Protein AF-A0A954SSY7-F1 (afdb_monomer_lite)

Radius of gyration: 16.32 Å; chains: 1; bounding box: 37×28×34 Å

Structure (mmCIF, N/CA/C/O backbone):
data_AF-A0A954SSY7-F1
#
_entry.id   AF-A0A954SSY7-F1
#
loop_
_atom_site.group_PDB
_atom_site.id
_atom_site.type_symbol
_atom_site.label_atom_id
_atom_site.label_alt_id
_atom_site.label_comp_id
_atom_site.label_asym_id
_atom_site.label_entity_id
_atom_site.label_seq_id
_atom_site.pdbx_PDB_ins_code
_atom_site.Cartn_x
_atom_site.Cartn_y
_atom_site.Cartn_z
_atom_site.occupancy
_atom_site.B_iso_or_equiv
_atom_site.auth_seq_id
_atom_site.auth_comp_id
_atom_site.auth_asym_id
_atom_site.auth_atom_id
_atom_site.pdbx_PDB_model_num
ATOM 1 N N . PRO A 1 1 ? 6.624 15.214 4.240 1.00 80.56 1 PRO A N 1
ATOM 2 C CA . PRO A 1 1 ? 7.906 15.846 3.843 1.00 80.56 1 PRO A CA 1
ATOM 3 C C . PRO A 1 1 ? 8.222 15.530 2.373 1.00 80.56 1 PRO A C 1
ATOM 5 O O . PRO A 1 1 ? 7.647 14.572 1.858 1.00 80.56 1 PRO A O 1
ATOM 8 N N . ALA A 1 2 ? 9.041 16.337 1.690 1.00 84.06 2 ALA A N 1
ATOM 9 C CA . ALA A 1 2 ? 9.261 16.214 0.241 1.00 84.06 2 ALA A CA 1
ATOM 10 C C . ALA A 1 2 ? 9.897 14.866 -0.154 1.00 84.06 2 ALA A C 1
ATOM 12 O O . ALA A 1 2 ? 9.574 14.308 -1.199 1.00 84.06 2 ALA A O 1
ATOM 13 N N . GLU A 1 3 ? 10.730 14.312 0.724 1.00 82.75 3 GLU A N 1
ATOM 14 C CA . GLU A 1 3 ? 11.384 13.010 0.594 1.00 82.75 3 GLU A CA 1
ATOM 15 C C . GLU A 1 3 ? 10.412 11.819 0.540 1.00 82.75 3 GLU A C 1
ATOM 17 O O . GLU A 1 3 ? 10.788 10.757 0.062 1.00 82.75 3 GLU A O 1
ATOM 22 N N . PHE A 1 4 ? 9.155 11.996 0.963 1.00 84.62 4 PHE A N 1
ATOM 23 C CA . PHE A 1 4 ? 8.121 10.953 0.920 1.00 84.62 4 PHE A CA 1
ATOM 24 C C . PHE A 1 4 ? 7.156 11.097 -0.267 1.00 84.62 4 PHE A C 1
ATOM 26 O O . PHE A 1 4 ? 6.160 10.383 -0.338 1.00 84.62 4 PHE A O 1
ATOM 33 N N . LEU A 1 5 ? 7.405 12.034 -1.194 1.00 86.06 5 LEU A N 1
ATOM 34 C CA . LEU A 1 5 ? 6.530 12.255 -2.356 1.00 86.06 5 LEU A CA 1
ATOM 35 C C . LEU A 1 5 ? 6.762 11.256 -3.499 1.00 86.06 5 LEU A C 1
ATOM 37 O O . LEU A 1 5 ? 5.948 11.196 -4.422 1.00 86.06 5 LEU A O 1
ATOM 41 N N . LYS A 1 6 ? 7.870 10.511 -3.457 1.00 86.81 6 LYS A N 1
ATOM 42 C CA . LYS A 1 6 ? 8.215 9.424 -4.378 1.00 86.81 6 LYS A CA 1
ATOM 43 C C . LYS A 1 6 ? 9.202 8.454 -3.705 1.00 86.81 6 LYS A C 1
ATOM 45 O O . LYS A 1 6 ? 9.878 8.865 -2.762 1.00 86.81 6 LYS A O 1
ATOM 50 N N . PRO A 1 7 ? 9.349 7.216 -4.203 1.00 86.81 7 PRO A N 1
ATOM 51 C CA . PRO A 1 7 ? 10.445 6.331 -3.820 1.00 86.81 7 PRO A CA 1
ATOM 52 C C . PRO A 1 7 ? 11.810 6.992 -4.058 1.00 86.81 7 PRO A C 1
ATOM 54 O O . PRO A 1 7 ? 11.971 7.722 -5.040 1.00 86.81 7 PRO A O 1
ATOM 57 N N . THR A 1 8 ? 12.793 6.715 -3.193 1.00 83.94 8 THR A N 1
ATOM 58 C CA . THR A 1 8 ? 14.136 7.333 -3.217 1.00 83.94 8 THR A CA 1
ATOM 59 C C . THR A 1 8 ? 14.784 7.294 -4.601 1.00 83.94 8 THR A C 1
ATOM 61 O O . THR A 1 8 ? 15.319 8.302 -5.059 1.00 83.94 8 THR A O 1
ATOM 64 N N . ASP A 1 9 ? 14.647 6.166 -5.293 1.00 85.62 9 ASP A N 1
ATOM 65 C CA . ASP A 1 9 ? 15.282 5.915 -6.587 1.00 85.62 9 ASP A CA 1
ATOM 66 C C . ASP A 1 9 ? 14.334 6.120 -7.782 1.00 85.62 9 ASP A C 1
ATOM 68 O O . ASP A 1 9 ? 14.719 5.897 -8.933 1.00 85.62 9 ASP A O 1
ATOM 72 N N . SER A 1 10 ? 13.094 6.567 -7.540 1.00 88.50 10 SER A N 1
ATOM 73 C CA . SER A 1 10 ? 12.165 6.872 -8.629 1.00 88.50 10 SER A CA 1
ATOM 74 C C . SER A 1 10 ? 12.720 8.045 -9.452 1.00 88.50 10 SER A C 1
ATOM 76 O O . SER A 1 10 ? 13.004 9.116 -8.897 1.00 88.50 10 SER A O 1
ATOM 78 N N . PRO A 1 11 ? 12.844 7.915 -10.788 1.00 87.56 11 PRO A N 1
ATOM 79 C CA . PRO A 1 11 ? 13.390 8.968 -11.649 1.00 87.56 11 PRO A CA 1
ATOM 80 C C . PRO A 1 11 ? 12.423 10.149 -11.840 1.00 87.56 11 PRO A C 1
ATOM 82 O O . PRO A 1 11 ? 12.746 11.116 -12.525 1.00 87.56 11 PRO A O 1
ATOM 85 N N . ARG A 1 12 ? 11.221 10.075 -11.262 1.00 88.75 12 ARG A N 1
ATOM 86 C CA . ARG A 1 12 ? 10.140 11.040 -11.454 1.00 88.75 12 ARG A CA 1
ATOM 87 C C . ARG A 1 12 ? 10.392 12.361 -10.721 1.00 88.75 12 ARG A C 1
ATOM 89 O O . ARG A 1 12 ? 10.980 12.377 -9.642 1.00 88.75 12 ARG A O 1
ATOM 96 N N . ASP A 1 13 ? 9.880 13.463 -11.259 1.00 88.44 13 ASP A N 1
ATOM 97 C CA . ASP A 1 13 ? 9.726 14.720 -10.518 1.00 88.44 13 ASP A CA 1
ATOM 98 C C . ASP A 1 13 ? 8.360 14.737 -9.789 1.00 88.44 13 ASP A C 1
ATOM 100 O O . ASP A 1 13 ? 7.323 14.652 -10.459 1.00 88.44 13 ASP A O 1
ATOM 104 N N . PRO A 1 14 ? 8.316 14.834 -8.441 1.00 85.06 14 PRO A N 1
ATOM 105 C CA . PRO A 1 14 ? 7.071 14.901 -7.680 1.00 85.06 14 PRO A CA 1
ATOM 106 C C . PRO A 1 14 ? 6.192 16.117 -8.005 1.00 85.06 14 PRO A C 1
ATOM 108 O O . PRO A 1 14 ? 4.988 16.044 -7.773 1.00 85.06 14 PRO A O 1
ATOM 111 N N . GLY A 1 15 ? 6.760 17.199 -8.550 1.00 88.62 15 GLY A N 1
ATOM 112 C CA . GLY A 1 15 ? 6.039 18.422 -8.915 1.00 88.62 15 GLY A CA 1
ATOM 113 C C . GLY A 1 15 ? 5.389 18.406 -10.303 1.00 88.62 15 GLY A C 1
ATOM 114 O O . GLY A 1 15 ? 4.743 19.384 -10.673 1.00 88.62 15 GLY A O 1
ATOM 115 N N . GLN A 1 16 ? 5.557 17.329 -11.077 1.00 90.25 16 GLN A N 1
ATOM 116 C CA . GLN A 1 16 ? 5.022 17.202 -12.435 1.00 90.25 16 GLN A CA 1
ATOM 117 C C . GLN A 1 16 ? 3.888 16.168 -12.503 1.00 90.25 16 GLN A C 1
ATOM 119 O O . GLN A 1 16 ? 3.985 15.079 -11.935 1.00 90.25 16 GLN A O 1
ATOM 124 N N . GLY A 1 17 ? 2.840 16.488 -13.271 1.00 88.00 17 GLY A N 1
ATOM 125 C CA . GLY A 1 17 ? 1.665 15.631 -13.482 1.00 88.00 17 GLY A CA 1
ATOM 126 C C . GLY A 1 17 ? 0.555 15.801 -12.437 1.00 88.00 17 GLY A C 1
ATOM 127 O O . GLY A 1 17 ? 0.652 16.609 -11.518 1.00 88.00 17 GLY A O 1
ATOM 128 N N . GLU A 1 18 ? -0.538 15.049 -12.602 1.00 89.38 18 GLU A N 1
ATOM 129 C CA . GLU A 1 18 ? -1.644 15.028 -11.634 1.00 89.38 18 GLU A CA 1
ATOM 130 C C . GLU A 1 18 ? -1.273 14.111 -10.450 1.00 89.38 18 GLU A C 1
ATOM 132 O O . GLU A 1 18 ? -0.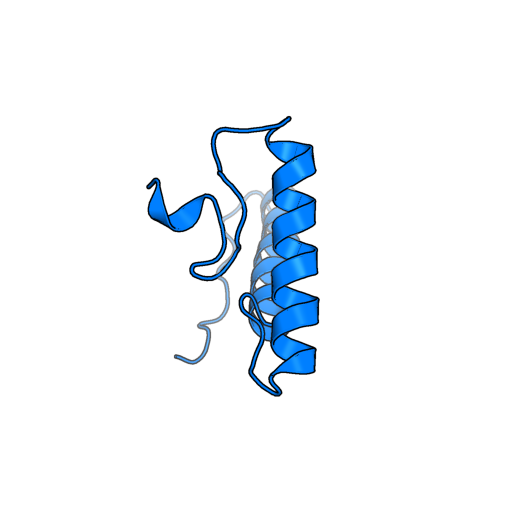976 12.935 -10.693 1.00 89.38 18 GLU A O 1
ATOM 137 N N . PRO A 1 19 ? -1.273 14.605 -9.193 1.00 83.88 19 PRO A N 1
ATOM 138 C CA . PRO A 1 19 ? -0.728 13.885 -8.040 1.00 83.88 19 PRO A CA 1
ATOM 139 C C . PRO A 1 19 ? -1.255 12.459 -7.838 1.00 83.88 19 PRO A C 1
ATOM 141 O O . PRO A 1 19 ? -0.461 11.544 -7.616 1.00 83.88 19 PRO A O 1
ATOM 144 N N . ALA A 1 20 ? -2.568 12.229 -7.935 1.00 81.88 20 ALA A N 1
ATOM 145 C CA . ALA A 1 20 ? -3.140 10.902 -7.700 1.00 81.88 20 ALA A CA 1
ATOM 146 C C . ALA A 1 20 ? -2.779 9.904 -8.815 1.00 81.88 20 ALA A C 1
ATOM 148 O O . ALA A 1 20 ? -2.688 8.694 -8.584 1.00 81.88 20 ALA A O 1
ATOM 149 N N . THR A 1 21 ? -2.574 10.392 -10.033 1.00 85.62 21 THR A N 1
ATOM 150 C CA . THR A 1 21 ? -2.163 9.600 -11.191 1.00 85.62 21 THR A CA 1
ATOM 151 C C . THR A 1 21 ? -0.699 9.201 -11.067 1.00 85.62 21 THR A C 1
ATOM 153 O O . THR A 1 21 ? -0.370 8.019 -11.165 1.00 85.62 21 THR A O 1
ATOM 156 N N . VAL A 1 22 ? 0.182 10.164 -10.793 1.00 86.00 22 VAL A N 1
ATOM 157 C CA . VAL A 1 22 ? 1.629 9.910 -10.715 1.00 86.00 22 VAL A CA 1
ATOM 158 C C . VAL A 1 22 ? 2.033 9.130 -9.466 1.00 86.00 22 VAL A C 1
ATOM 160 O O . VAL A 1 22 ? 2.984 8.357 -9.516 1.00 86.00 22 VAL A O 1
ATOM 163 N N . PHE A 1 23 ? 1.266 9.231 -8.379 1.00 85.94 23 PHE A N 1
ATOM 164 C CA . PHE A 1 23 ? 1.441 8.365 -7.213 1.00 85.94 23 PHE A CA 1
ATOM 165 C C . PHE A 1 23 ? 1.295 6.876 -7.571 1.00 85.94 23 PHE A C 1
ATOM 167 O O . PHE A 1 23 ? 2.107 6.052 -7.161 1.00 85.94 23 PHE A O 1
ATOM 174 N N . ARG A 1 24 ? 0.299 6.513 -8.394 1.00 88.69 24 ARG A N 1
ATOM 175 C CA . ARG A 1 24 ? 0.103 5.114 -8.825 1.00 88.69 24 ARG A CA 1
ATOM 176 C C . ARG A 1 24 ? 1.256 4.608 -9.684 1.00 88.69 24 ARG A C 1
ATOM 178 O O . ARG A 1 24 ? 1.594 3.431 -9.604 1.00 88.69 24 ARG A O 1
ATOM 185 N N . TYR A 1 25 ? 1.861 5.489 -10.480 1.00 89.94 25 TYR A N 1
ATOM 186 C CA . TYR A 1 25 ? 3.070 5.154 -11.226 1.00 89.94 25 TYR A CA 1
ATOM 187 C C . TYR A 1 25 ? 4.208 4.764 -10.279 1.00 89.94 25 TYR A C 1
ATOM 189 O O . TYR A 1 25 ? 4.829 3.727 -10.484 1.00 89.94 25 TYR A O 1
ATOM 197 N N . ASP A 1 26 ? 4.441 5.544 -9.221 1.00 90.62 26 ASP A N 1
ATOM 198 C CA . ASP A 1 26 ? 5.498 5.256 -8.248 1.00 90.62 26 ASP A CA 1
ATOM 199 C C . ASP A 1 26 ? 5.282 3.923 -7.519 1.00 90.62 26 ASP A C 1
ATOM 201 O O . ASP A 1 26 ? 6.240 3.176 -7.329 1.00 90.62 26 ASP A O 1
ATOM 205 N N . VAL A 1 27 ? 4.032 3.587 -7.178 1.00 90.31 27 VAL A N 1
ATOM 206 C CA . VAL A 1 27 ? 3.690 2.285 -6.574 1.00 90.31 27 VAL A CA 1
ATOM 207 C C . VAL A 1 27 ? 4.078 1.129 -7.502 1.00 90.31 27 VAL A C 1
ATOM 209 O O . VAL A 1 27 ? 4.697 0.157 -7.073 1.00 90.31 27 VAL A O 1
ATOM 212 N N . VAL A 1 28 ? 3.740 1.234 -8.790 1.00 93.12 28 VAL A N 1
ATOM 213 C CA . VAL A 1 28 ? 4.058 0.196 -9.782 1.00 93.12 28 VAL A CA 1
ATOM 214 C C . VAL A 1 28 ? 5.562 0.132 -10.056 1.00 93.12 28 VAL A C 1
ATOM 216 O O . VAL A 1 28 ? 6.126 -0.957 -10.154 1.00 93.12 28 VAL A O 1
ATOM 219 N N . TRP A 1 29 ? 6.223 1.285 -10.157 1.00 93.75 29 TRP A N 1
ATOM 220 C CA . TRP A 1 29 ? 7.662 1.381 -10.382 1.00 93.75 29 TRP A CA 1
ATOM 221 C C . TRP A 1 29 ? 8.461 0.724 -9.250 1.00 93.75 29 TRP A C 1
ATOM 223 O O . TRP A 1 29 ? 9.375 -0.059 -9.518 1.00 93.75 29 TRP A O 1
ATOM 233 N N . GLU A 1 30 ? 8.094 0.986 -7.995 1.00 94.12 30 GLU A N 1
ATOM 234 C CA . GLU A 1 30 ? 8.744 0.386 -6.827 1.00 94.12 30 GLU A CA 1
ATOM 235 C C . GLU A 1 30 ? 8.600 -1.138 -6.843 1.00 94.12 30 GLU A C 1
ATOM 237 O O . GLU A 1 30 ? 9.595 -1.854 -6.758 1.00 94.12 30 GLU A O 1
ATOM 242 N N . PHE A 1 31 ? 7.386 -1.644 -7.073 1.00 94.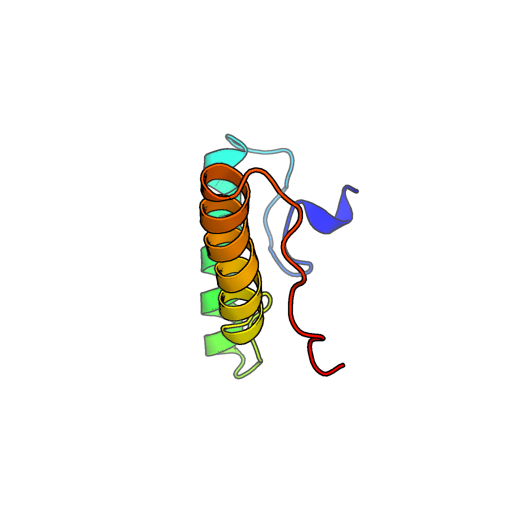50 31 PHE A N 1
ATOM 243 C CA . PHE A 1 31 ? 7.136 -3.082 -7.137 1.00 94.50 31 PHE A CA 1
ATOM 244 C C . PHE A 1 31 ? 7.945 -3.781 -8.243 1.00 94.50 31 PHE A C 1
ATOM 246 O O . PHE A 1 31 ? 8.601 -4.793 -7.997 1.00 94.50 31 PHE A O 1
ATOM 253 N N . ILE A 1 32 ? 7.939 -3.232 -9.463 1.00 95.94 32 ILE A N 1
ATOM 254 C CA . ILE A 1 32 ? 8.648 -3.828 -10.605 1.00 95.94 32 ILE A CA 1
ATOM 255 C C . ILE A 1 32 ? 10.166 -3.752 -10.413 1.00 95.94 32 ILE A C 1
ATOM 257 O O . ILE A 1 32 ? 10.869 -4.728 -10.685 1.00 95.94 32 ILE A O 1
ATOM 261 N N . SER A 1 33 ? 10.685 -2.613 -9.948 1.00 95.31 33 SER A N 1
ATOM 262 C CA . SER A 1 33 ? 12.125 -2.451 -9.729 1.00 95.31 33 SER A CA 1
ATOM 263 C C . SER A 1 33 ? 12.637 -3.363 -8.613 1.00 95.31 33 SER A C 1
ATOM 265 O O . SER A 1 33 ? 13.704 -3.957 -8.773 1.00 95.31 33 SER A O 1
ATOM 267 N N . ALA A 1 34 ? 11.859 -3.560 -7.543 1.00 95.44 34 ALA A N 1
ATOM 268 C CA . ALA A 1 34 ? 12.186 -4.495 -6.472 1.00 95.44 34 ALA A CA 1
ATOM 269 C C . ALA A 1 34 ? 12.329 -5.936 -6.986 1.00 95.44 34 ALA A C 1
ATOM 271 O O . ALA A 1 34 ? 13.326 -6.601 -6.696 1.00 95.44 34 ALA A O 1
ATOM 272 N N . ILE A 1 35 ? 11.389 -6.384 -7.830 1.00 95.88 35 ILE A N 1
ATOM 273 C CA . ILE A 1 35 ? 11.447 -7.700 -8.486 1.00 95.88 35 ILE A CA 1
ATOM 274 C C . ILE A 1 35 ? 12.696 -7.815 -9.362 1.00 95.88 35 ILE A C 1
ATOM 276 O O . ILE A 1 35 ? 13.442 -8.786 -9.244 1.00 95.88 35 ILE A O 1
ATOM 280 N N . ALA A 1 36 ? 12.941 -6.828 -10.227 1.00 97.38 36 ALA A N 1
ATOM 281 C CA . ALA A 1 36 ? 14.064 -6.859 -11.163 1.00 97.38 36 ALA A CA 1
ATOM 282 C C . ALA A 1 36 ? 15.430 -6.891 -10.454 1.00 97.38 36 ALA A C 1
ATOM 284 O O . ALA A 1 36 ? 16.385 -7.462 -10.975 1.00 97.38 36 ALA A O 1
ATOM 285 N N . GLN A 1 37 ? 15.517 -6.288 -9.268 1.00 96.12 37 GLN A N 1
ATOM 286 C CA . GLN A 1 37 ? 16.737 -6.20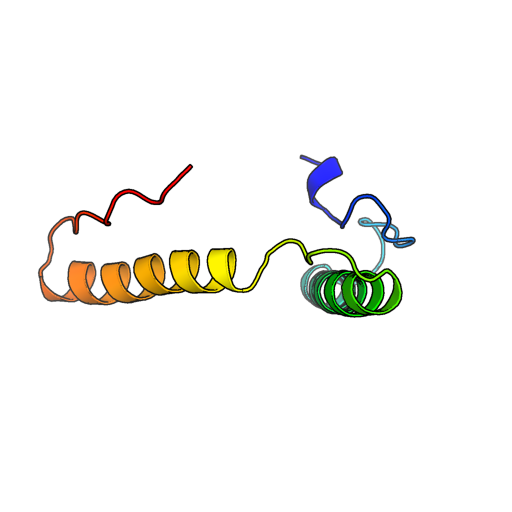3 -8.464 1.00 96.12 37 GLN A CA 1
ATOM 287 C C . GLN A 1 37 ? 16.854 -7.326 -7.419 1.00 96.12 37 GLN A C 1
ATOM 289 O O . GLN A 1 37 ? 17.867 -7.402 -6.728 1.00 96.12 37 GLN A O 1
ATOM 294 N N . GLY A 1 38 ? 15.842 -8.191 -7.280 1.00 95.94 38 GLY A N 1
ATOM 295 C CA . GLY A 1 38 ? 15.832 -9.257 -6.275 1.00 95.94 38 GLY A CA 1
ATOM 296 C C . GLY A 1 38 ? 15.837 -8.744 -4.831 1.00 95.94 38 GLY A C 1
ATOM 297 O O . GLY A 1 38 ? 16.363 -9.418 -3.946 1.00 95.94 38 GLY A O 1
ATOM 298 N N . ARG A 1 39 ? 15.278 -7.553 -4.586 1.00 95.31 39 ARG A N 1
ATOM 299 C CA . ARG A 1 39 ? 15.178 -6.938 -3.254 1.00 95.31 39 ARG A CA 1
ATOM 300 C C . ARG A 1 39 ? 13.734 -6.975 -2.734 1.00 95.31 39 ARG A C 1
ATOM 302 O O . ARG A 1 39 ? 12.802 -7.038 -3.537 1.00 95.31 39 ARG A O 1
ATOM 309 N N . PRO A 1 40 ? 13.515 -6.885 -1.411 1.00 93.75 40 PRO A N 1
ATOM 310 C CA . PRO A 1 40 ? 12.185 -6.627 -0.868 1.00 93.75 40 PRO A CA 1
ATOM 311 C C . PRO A 1 40 ? 11.615 -5.303 -1.404 1.00 93.75 40 PRO A C 1
ATOM 313 O O . PRO A 1 40 ? 12.336 -4.306 -1.504 1.00 93.75 40 PRO A O 1
ATOM 316 N N . ALA A 1 41 ? 10.326 -5.301 -1.747 1.00 93.06 41 ALA A N 1
ATOM 317 C CA . ALA A 1 41 ? 9.589 -4.085 -2.085 1.00 93.06 41 ALA A CA 1
ATOM 318 C C . ALA A 1 41 ? 9.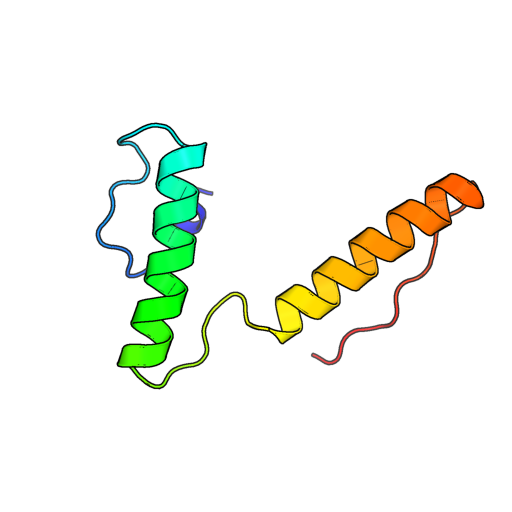166 -3.347 -0.810 1.00 93.06 41 ALA A C 1
ATOM 320 O O . ALA A 1 41 ? 8.888 -3.991 0.206 1.00 93.06 41 ALA A O 1
ATOM 321 N N . VAL A 1 42 ? 9.083 -2.017 -0.879 1.00 90.88 42 VAL A N 1
ATOM 322 C CA . VAL A 1 42 ? 8.589 -1.180 0.223 1.00 90.88 42 VAL A CA 1
ATOM 323 C C . VAL A 1 42 ? 7.457 -0.271 -0.278 1.00 90.88 42 VAL A C 1
ATOM 325 O O . VAL A 1 42 ? 7.711 0.595 -1.111 1.00 90.88 42 VAL A O 1
ATOM 328 N N . PRO A 1 43 ? 6.215 -0.405 0.227 1.00 91.25 43 PRO A N 1
ATOM 329 C CA . PRO A 1 43 ? 5.777 -1.361 1.243 1.00 91.25 43 PRO A CA 1
ATOM 330 C C . PRO A 1 43 ? 5.792 -2.813 0.743 1.00 91.25 43 PRO A C 1
ATOM 332 O O . PRO A 1 43 ? 5.582 -3.100 -0.437 1.00 91.25 43 PRO A O 1
ATOM 335 N N . SER A 1 44 ? 6.030 -3.730 1.672 1.00 92.69 44 SER A N 1
ATOM 336 C C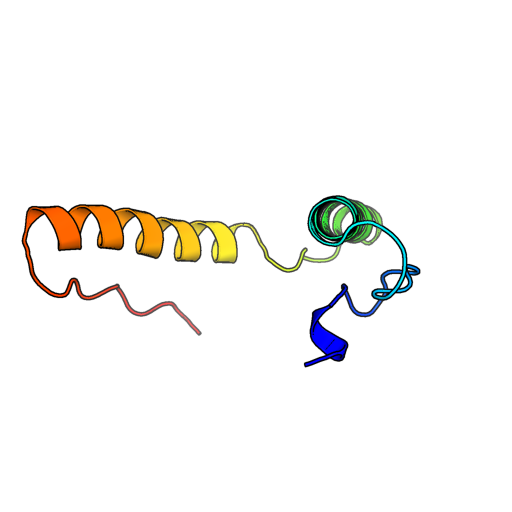A . SER A 1 44 ? 5.990 -5.174 1.472 1.00 92.69 44 SER A CA 1
ATOM 337 C C . SER A 1 44 ? 4.564 -5.725 1.586 1.00 92.69 44 SER A C 1
ATOM 339 O O . SER A 1 44 ? 3.613 -5.031 1.954 1.00 92.69 44 SER A O 1
ATOM 341 N N . PHE A 1 45 ? 4.405 -7.025 1.321 1.00 91.88 45 PHE A N 1
ATOM 342 C CA . PHE A 1 45 ? 3.137 -7.715 1.571 1.00 91.88 45 PHE A CA 1
ATOM 343 C C . PHE A 1 45 ? 2.725 -7.661 3.051 1.00 91.88 45 PHE A C 1
ATOM 345 O O . PHE A 1 45 ? 1.540 -7.542 3.356 1.00 91.88 45 PHE A O 1
ATOM 352 N N . TYR A 1 46 ? 3.699 -7.725 3.965 1.00 92.75 46 TYR A N 1
ATOM 353 C CA . TYR A 1 46 ? 3.437 -7.657 5.398 1.00 92.75 46 TYR A CA 1
ATOM 354 C C . TYR A 1 46 ? 2.855 -6.301 5.798 1.00 92.75 46 TYR A C 1
ATOM 356 O O . TYR A 1 46 ? 1.842 -6.252 6.486 1.00 92.75 46 TYR A O 1
ATOM 364 N N . ASP A 1 47 ? 3.418 -5.211 5.276 1.00 92.81 47 ASP A N 1
ATOM 365 C CA . ASP A 1 47 ? 2.903 -3.858 5.515 1.00 92.81 47 ASP A CA 1
ATOM 366 C C . ASP A 1 47 ? 1.445 -3.727 5.046 1.00 92.81 47 ASP A C 1
ATOM 368 O O . ASP A 1 47 ? 0.608 -3.133 5.728 1.00 92.81 47 ASP A O 1
ATOM 372 N N . GLY A 1 48 ? 1.112 -4.354 3.911 1.00 92.81 48 GLY A N 1
ATOM 373 C CA . GLY A 1 48 ? -0.263 -4.452 3.419 1.00 92.81 48 GLY A CA 1
ATOM 374 C C . GLY A 1 48 ? -1.192 -5.231 4.357 1.00 92.81 48 GLY A C 1
ATOM 375 O O . GLY A 1 48 ? -2.320 -4.801 4.599 1.00 92.81 48 GLY A O 1
ATOM 376 N N . LEU A 1 49 ? -0.725 -6.346 4.926 1.00 93.31 49 LEU A N 1
ATOM 377 C CA . LEU A 1 49 ? -1.480 -7.121 5.917 1.00 93.31 49 LEU A CA 1
ATOM 378 C C . LEU A 1 49 ? -1.769 -6.294 7.179 1.00 93.31 49 LEU A C 1
ATOM 380 O O . LEU A 1 49 ? -2.902 -6.299 7.662 1.00 93.31 49 LEU A O 1
ATOM 384 N N . VAL A 1 50 ? -0.773 -5.568 7.693 1.00 94.06 50 VAL A N 1
ATOM 385 C CA . VAL A 1 50 ? -0.934 -4.693 8.866 1.00 94.06 50 VAL A CA 1
ATOM 386 C C . VAL A 1 50 ? -1.928 -3.569 8.571 1.00 94.06 50 VAL A C 1
ATOM 388 O O . VAL A 1 50 ? -2.848 -3.334 9.356 1.00 94.06 50 VAL A O 1
ATOM 391 N N . ALA A 1 51 ? -1.820 -2.923 7.406 1.00 94.44 51 ALA A N 1
ATOM 392 C CA . ALA A 1 51 ? -2.778 -1.905 6.980 1.00 94.44 51 ALA A CA 1
ATOM 393 C C . ALA A 1 51 ? -4.211 -2.460 6.896 1.00 94.44 51 ALA A C 1
ATOM 395 O O . ALA A 1 51 ? -5.160 -1.783 7.301 1.00 94.44 51 ALA A O 1
ATOM 396 N N . GLN A 1 52 ? -4.378 -3.704 6.437 1.00 95.88 52 GLN A N 1
ATOM 397 C CA . GLN A 1 52 ? -5.701 -4.314 6.367 1.00 95.88 52 GLN A CA 1
ATOM 398 C C . GLN A 1 52 ? -6.300 -4.606 7.746 1.00 95.88 52 GLN A C 1
ATOM 400 O O . GLN A 1 52 ? -7.493 -4.384 7.940 1.00 95.88 52 GLN A O 1
ATOM 405 N N . ARG A 1 53 ? -5.489 -4.999 8.737 1.00 95.44 53 ARG A N 1
ATOM 406 C CA . ARG A 1 53 ? -5.954 -5.145 10.130 1.00 95.44 53 ARG A CA 1
ATOM 407 C C . ARG A 1 53 ? -6.519 -3.835 10.680 1.00 95.44 53 ARG A C 1
ATOM 409 O O . ARG A 1 53 ? -7.535 -3.849 11.372 1.00 95.44 53 ARG A O 1
ATOM 416 N N . VAL A 1 54 ? -5.897 -2.702 10.343 1.00 96.56 54 VAL A N 1
ATOM 417 C CA . VAL A 1 54 ? -6.417 -1.373 10.705 1.00 96.56 54 VAL A CA 1
ATOM 418 C C . VAL A 1 54 ? -7.763 -1.120 10.025 1.00 96.56 54 VAL A C 1
ATOM 420 O O . VAL A 1 54 ? -8.706 -0.697 10.691 1.00 96.56 54 VAL A O 1
ATOM 423 N N . ALA A 1 55 ? -7.875 -1.394 8.721 1.00 97.56 55 ALA A N 1
ATOM 424 C CA . ALA A 1 55 ? -9.128 -1.216 7.986 1.00 97.56 55 ALA A CA 1
ATOM 425 C C . ALA A 1 55 ? -10.271 -2.057 8.585 1.00 97.56 55 ALA A C 1
ATOM 427 O O . ALA A 1 55 ? -11.366 -1.535 8.805 1.00 97.56 55 ALA A O 1
ATOM 428 N N . ASP A 1 56 ? -10.003 -3.316 8.932 1.00 97.50 56 ASP A N 1
ATOM 429 C CA . ASP A 1 56 ? -10.973 -4.202 9.584 1.00 97.50 56 ASP A CA 1
ATOM 430 C C . ASP A 1 56 ? -11.383 -3.669 10.970 1.00 97.50 56 ASP A C 1
ATOM 432 O O . ASP A 1 56 ? -12.570 -3.618 11.306 1.00 97.50 56 ASP A O 1
ATOM 436 N N . ALA A 1 57 ? -10.421 -3.187 11.762 1.00 97.75 57 ALA A N 1
ATOM 437 C CA . ALA A 1 57 ? -10.689 -2.609 13.076 1.00 97.75 57 ALA A CA 1
ATOM 438 C C . ALA A 1 57 ? -11.492 -1.301 13.009 1.00 97.75 57 ALA A C 1
ATOM 440 O O . ALA A 1 57 ? -12.282 -1.031 13.913 1.00 97.75 57 ALA A O 1
ATOM 441 N N . VAL A 1 58 ? -11.352 -0.501 11.945 1.00 98.25 58 VAL A N 1
ATOM 442 C CA . VAL A 1 58 ? -12.193 0.688 11.721 1.00 98.25 58 VAL A CA 1
ATOM 443 C C . VAL A 1 58 ? -13.656 0.286 11.537 1.00 98.25 58 VAL A C 1
ATOM 445 O O . VAL A 1 58 ? -14.536 0.895 12.150 1.00 98.25 58 VAL A O 1
ATOM 448 N N . LEU A 1 59 ? -13.922 -0.763 10.753 1.00 98.31 59 LEU A N 1
ATOM 449 C CA . LEU A 1 59 ? -15.280 -1.284 10.570 1.00 98.31 59 LEU A CA 1
ATOM 450 C C . LEU A 1 59 ? -15.859 -1.797 11.896 1.00 98.31 59 LEU A C 1
ATOM 452 O O . LEU A 1 59 ? -16.990 -1.457 12.249 1.00 98.31 59 LEU A O 1
ATOM 456 N N . GLN A 1 60 ? -15.067 -2.546 12.667 1.00 98.31 60 GLN A N 1
ATOM 457 C CA . GLN A 1 60 ? -15.472 -3.041 13.984 1.00 98.31 60 GLN A CA 1
ATOM 458 C C . GLN A 1 60 ? -15.711 -1.905 14.994 1.00 98.31 60 GLN A C 1
ATOM 460 O O . GLN A 1 60 ? -16.674 -1.945 15.760 1.00 98.31 60 GLN A O 1
ATOM 465 N N . SER A 1 61 ? -14.848 -0.889 15.001 1.00 98.69 61 SER A N 1
ATOM 466 C CA . SER A 1 61 ? -14.956 0.291 15.865 1.00 98.69 61 SER A CA 1
ATOM 467 C C . SER A 1 61 ? -16.259 1.041 15.615 1.00 98.69 61 SER A C 1
ATOM 469 O O . SER A 1 61 ? -16.976 1.376 16.560 1.00 98.69 61 SER A O 1
ATOM 471 N N . HIS A 1 62 ? -16.601 1.250 14.341 1.00 98.50 62 HIS A N 1
ATOM 472 C CA . HIS A 1 62 ? -17.845 1.899 13.947 1.00 98.50 62 HIS A CA 1
ATOM 473 C C . HIS A 1 62 ? -19.076 1.133 14.456 1.00 98.50 62 HIS A C 1
ATOM 475 O O . HIS A 1 62 ? -19.966 1.738 15.055 1.00 98.50 62 HIS A O 1
ATOM 481 N N . ASP A 1 63 ? -19.102 -0.189 14.274 1.00 98.69 63 ASP A N 1
ATOM 482 C CA . ASP A 1 63 ? -20.203 -1.048 14.725 1.00 98.69 63 ASP A CA 1
ATOM 483 C C . ASP A 1 63 ? -20.351 -1.053 16.260 1.00 98.69 63 ASP A C 1
ATOM 485 O O . ASP A 1 63 ? -21.438 -0.850 16.807 1.00 98.69 63 ASP A O 1
ATOM 489 N N . GLN A 1 64 ? -19.234 -1.197 16.976 1.00 98.31 64 GLN A N 1
ATOM 490 C CA . GLN A 1 64 ? -19.221 -1.350 18.435 1.00 98.31 64 GLN A CA 1
ATOM 491 C C . GLN A 1 64 ? -19.184 -0.019 19.197 1.00 98.31 64 GLN A C 1
ATOM 493 O O . GLN A 1 64 ? -19.312 -0.012 20.423 1.00 98.31 64 GLN A O 1
ATOM 498 N N . ARG A 1 65 ? -19.003 1.105 18.494 1.00 98.25 65 ARG A N 1
ATOM 499 C CA . ARG A 1 65 ? -18.865 2.461 19.052 1.00 98.25 65 ARG A CA 1
ATOM 500 C C . ARG A 1 65 ? -17.819 2.550 20.168 1.00 98.25 65 ARG A C 1
ATOM 502 O O . ARG A 1 65 ? -18.039 3.196 21.193 1.00 98.25 65 ARG A O 1
ATOM 509 N N . ARG A 1 66 ? -16.675 1.894 19.968 1.00 98.38 66 ARG A N 1
ATOM 510 C CA . ARG A 1 66 ? -15.558 1.874 20.921 1.00 98.38 66 ARG A CA 1
ATOM 511 C C . ARG A 1 66 ? -14.219 1.735 20.212 1.00 98.38 66 ARG A C 1
ATOM 513 O O . ARG A 1 66 ? -14.147 1.229 19.099 1.00 98.38 66 ARG A O 1
ATOM 520 N N . TRP A 1 67 ? -13.156 2.083 20.925 1.00 97.81 67 TRP A N 1
ATOM 521 C CA . TRP A 1 67 ? -11.791 1.803 20.498 1.00 97.81 67 TRP A CA 1
ATOM 522 C C . TRP A 1 67 ? -11.530 0.295 20.416 1.00 97.81 67 TRP A C 1
ATOM 524 O O . TRP A 1 67 ? -11.952 -0.472 21.292 1.00 97.81 67 TRP A O 1
ATOM 534 N N . ILE A 1 68 ? -10.841 -0.109 19.349 1.00 98.0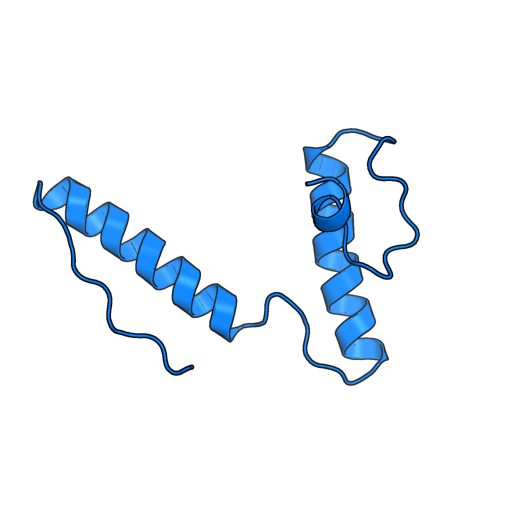6 68 ILE A N 1
ATOM 535 C CA . ILE A 1 68 ? -10.388 -1.478 19.110 1.00 98.06 68 ILE A CA 1
ATOM 536 C C . ILE A 1 68 ? -8.873 -1.489 19.275 1.00 98.06 68 ILE A C 1
ATOM 538 O O . ILE A 1 68 ? -8.173 -0.727 18.610 1.00 98.06 68 ILE A O 1
ATOM 542 N N . GLU A 1 69 ? -8.385 -2.325 20.184 1.00 96.44 69 GLU A N 1
ATOM 543 C CA . GLU A 1 69 ? -6.956 -2.578 20.338 1.00 96.44 69 GLU A CA 1
ATOM 544 C C . GLU A 1 69 ? -6.481 -3.460 19.184 1.00 96.44 69 GLU A C 1
ATOM 546 O O . GLU A 1 69 ? -7.111 -4.470 18.857 1.00 96.44 69 GLU A O 1
ATOM 551 N N . LEU A 1 70 ? -5.383 -3.052 18.557 1.00 93.69 70 LEU A N 1
ATOM 552 C CA . LEU A 1 70 ? -4.705 -3.834 17.533 1.00 93.69 70 LEU A CA 1
ATOM 553 C C . LEU A 1 70 ? -3.597 -4.668 18.186 1.00 93.69 70 LEU A C 1
ATOM 555 O O . LEU A 1 70 ? -3.029 -4.224 19.184 1.00 93.69 70 LEU A O 1
ATOM 559 N N . PRO A 1 71 ? -3.289 -5.863 17.653 1.00 86.75 71 PRO A N 1
ATOM 560 C CA . PRO A 1 71 ? -2.166 -6.650 18.142 1.00 86.75 71 PRO A CA 1
ATOM 561 C C . PRO A 1 71 ? -0.849 -5.898 17.931 1.00 86.75 71 PRO A C 1
ATOM 563 O O . PRO A 1 71 ? -0.685 -5.199 16.930 1.00 86.75 71 PRO A O 1
ATOM 566 N N . ASP A 1 72 ? 0.095 -6.089 18.852 1.00 85.81 72 ASP A N 1
ATOM 567 C CA . ASP A 1 72 ? 1.460 -5.605 18.671 1.00 85.81 72 ASP A CA 1
ATOM 568 C C . ASP A 1 72 ? 2.088 -6.299 17.457 1.00 85.81 72 ASP A C 1
ATOM 570 O O . ASP A 1 72 ? 2.084 -7.531 17.353 1.00 85.81 72 ASP A O 1
ATOM 574 N N . GLU A 1 73 ? 2.628 -5.508 16.533 1.00 81.44 73 GLU A N 1
ATOM 575 C CA . GLU A 1 73 ? 3.379 -6.046 15.406 1.00 81.44 73 GLU A CA 1
ATOM 576 C C . GLU A 1 73 ? 4.820 -6.354 15.846 1.00 81.44 73 GLU A C 1
ATOM 578 O O . GLU A 1 73 ? 5.428 -5.546 16.557 1.00 81.44 73 GLU A O 1
ATOM 583 N N . PRO A 1 74 ? 5.390 -7.508 15.452 1.00 74.19 74 PRO A N 1
ATOM 584 C CA . PRO A 1 74 ? 6.807 -7.774 15.651 1.00 74.19 74 PRO A CA 1
ATOM 585 C C . PRO A 1 74 ? 7.654 -6.663 15.016 1.00 74.19 74 PRO A C 1
ATOM 587 O O . PRO A 1 74 ? 7.363 -6.212 13.906 1.00 74.19 74 PRO A O 1
ATOM 590 N N . ALA A 1 75 ? 8.682 -6.234 15.753 1.00 60.50 75 ALA A N 1
ATOM 591 C CA . ALA A 1 75 ? 9.663 -5.239 15.318 1.00 60.50 75 ALA A CA 1
ATOM 592 C C . ALA A 1 75 ? 10.617 -5.776 14.242 1.00 60.50 75 ALA A C 1
ATOM 594 O O . ALA A 1 75 ? 10.941 -6.988 14.287 1.00 60.50 75 ALA A O 1
#

Sequence (75 aa):
PAEFLKPTDSPRDPGQGEPATVFRYDVVWEFISAIAQGRPAVPSFYDGLVAQRVADAVLQSHDQRRWIELPDEPA

pLDDT: mean 91.15, std 6.5, range [60.5, 98.69]

Foldseek 3Di:
DCCPLAPPPPPDDSPDDDSVVVVVVRVVVQVVVCVVVVHAGVVHVVVVVLVVQVVVQVVVCVVVVDHDDDDDDDD

Secondary structure (DSSP, 8-state):
-GGGSS-TT----TTSS-HHHHHHHHHHHHHHHHHHHT---SS-HHHHHHHHHHHHHHHHHHHHTS--PPPPPP-